Protein AF-A0A1F8B1L2-F1 (afdb_monomer_lite)

Sequence (77 aa):
MNYWWLFLILFALVSGYYLFDRRKKIILVWRENQKVPAKLYGNAHFGKFGYKIIVCKNPNVELKKFGSKRALIYHFH

pLDDT: mean 87.04, std 6.59, range [59.28, 94.12]

Organism: NCBI:txid1802514

Secondary structure (DSSP, 8-state):
---HHHHHHHHHHHHHHHHHHHH-EEEEESSGGGHHHHHHHHHHHH-TTSEEEEE-S-HHHHHHHH-TTTEEE----

Radius of gyration: 16.66 Å; chains: 1; bounding box: 25×26×56 Å

Structure (mmCIF, N/CA/C/O backbone):
data_AF-A0A1F8B1L2-F1
#
_entry.id   AF-A0A1F8B1L2-F1
#
loop_
_atom_site.group_PDB
_atom_site.id
_atom_site.type_symbol
_atom_site.label_atom_id
_atom_site.label_alt_id
_atom_site.label_comp_id
_atom_site.label_asym_id
_atom_site.label_entity_id
_atom_site.label_seq_id
_atom_site.pdbx_PDB_ins_code
_atom_site.Cartn_x
_atom_site.Cartn_y
_atom_site.Cartn_z
_atom_site.occupancy
_atom_site.B_iso_or_equiv
_atom_site.auth_seq_id
_atom_site.auth_comp_id
_atom_site.auth_asym_id
_atom_site.auth_atom_id
_atom_site.pdbx_PDB_model_num
ATOM 1 N N . M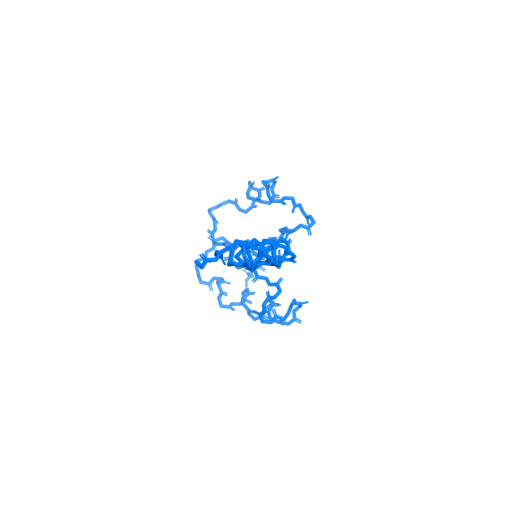ET A 1 1 ? -12.192 -16.364 39.996 1.00 59.28 1 MET A N 1
ATOM 2 C CA . MET A 1 1 ? -11.162 -15.534 39.331 1.00 59.28 1 MET A CA 1
ATOM 3 C C . MET A 1 1 ? -11.865 -14.655 38.309 1.00 59.28 1 MET A C 1
ATOM 5 O O . MET A 1 1 ? -12.507 -15.191 37.418 1.00 59.28 1 MET A O 1
ATOM 9 N N . ASN A 1 2 ? -11.839 -13.330 38.478 1.00 70.44 2 ASN A N 1
ATOM 10 C CA . ASN A 1 2 ? -12.505 -12.406 37.555 1.00 70.44 2 ASN A CA 1
ATOM 11 C C . ASN A 1 2 ? -11.611 -12.173 36.333 1.00 70.44 2 ASN A C 1
ATOM 13 O O . ASN A 1 2 ? -10.503 -11.674 36.486 1.00 70.44 2 ASN A O 1
ATOM 17 N N . TYR A 1 3 ? -12.090 -12.516 35.136 1.00 83.19 3 TYR A N 1
ATOM 18 C CA . TYR A 1 3 ? -11.356 -12.389 33.866 1.00 83.19 3 TYR A CA 1
ATOM 19 C C . TYR A 1 3 ? -11.660 -11.085 33.103 1.00 83.19 3 TYR A C 1
ATOM 21 O O . TYR A 1 3 ? -11.265 -10.926 31.952 1.00 83.19 3 TYR A O 1
ATOM 29 N N . TRP A 1 4 ? -12.338 -10.125 33.737 1.00 81.44 4 TRP A N 1
ATOM 30 C CA . TRP A 1 4 ? -12.760 -8.858 33.120 1.00 81.44 4 TRP A CA 1
ATOM 31 C C . TRP A 1 4 ? -11.601 -8.028 32.538 1.00 81.44 4 TRP A C 1
ATOM 33 O O . TRP A 1 4 ? -11.742 -7.404 31.490 1.00 81.44 4 TRP A O 1
ATOM 43 N N . TRP A 1 5 ? -10.421 -8.085 33.155 1.00 84.62 5 TRP A N 1
ATOM 44 C CA . TRP A 1 5 ? -9.202 -7.418 32.681 1.00 84.62 5 TRP A CA 1
ATOM 45 C C . TRP A 1 5 ? -8.736 -7.935 31.309 1.00 84.62 5 TRP A C 1
ATOM 47 O O . TRP A 1 5 ? -8.210 -7.158 30.515 1.00 84.62 5 TRP A O 1
ATOM 57 N N . LEU A 1 6 ? -8.969 -9.219 30.992 1.00 84.75 6 LEU A N 1
ATOM 58 C CA . LEU A 1 6 ? -8.606 -9.788 29.687 1.00 84.75 6 LEU A CA 1
ATOM 59 C C . LEU A 1 6 ? -9.426 -9.160 28.559 1.00 84.75 6 LEU A C 1
ATOM 61 O O . LEU A 1 6 ? -8.874 -8.882 27.499 1.00 84.75 6 LEU A O 1
ATOM 65 N N . PHE A 1 7 ? -10.710 -8.870 28.796 1.00 86.31 7 PHE A N 1
ATOM 66 C CA . PHE A 1 7 ? -11.559 -8.184 27.818 1.00 86.31 7 PHE A CA 1
ATOM 67 C C . PHE A 1 7 ? -11.066 -6.766 27.523 1.00 86.31 7 PHE A C 1
ATOM 69 O O . PHE A 1 7 ? -11.024 -6.366 26.361 1.00 86.31 7 PHE A O 1
ATOM 76 N N . LEU A 1 8 ? -10.638 -6.025 28.550 1.00 86.56 8 LEU A N 1
ATOM 77 C CA . LEU A 1 8 ? -10.094 -4.674 28.380 1.00 86.56 8 LEU A CA 1
ATOM 78 C C . LEU A 1 8 ? -8.793 -4.680 27.567 1.00 86.56 8 LEU A C 1
ATOM 80 O O . LEU A 1 8 ? -8.631 -3.862 26.660 1.00 86.56 8 LEU A O 1
ATOM 84 N N . ILE A 1 9 ? -7.894 -5.633 27.835 1.00 87.69 9 ILE A N 1
ATOM 85 C CA . ILE A 1 9 ? -6.642 -5.788 27.078 1.00 87.69 9 ILE A CA 1
ATOM 86 C C . ILE A 1 9 ? -6.939 -6.157 25.621 1.00 87.69 9 ILE A C 1
ATOM 88 O O . ILE A 1 9 ? -6.386 -5.547 24.704 1.00 87.69 9 ILE A O 1
ATOM 92 N N . LEU A 1 10 ? -7.841 -7.117 25.390 1.00 87.94 10 LEU A N 1
ATOM 93 C CA . LEU A 1 10 ? -8.207 -7.537 24.038 1.00 87.94 10 LEU A CA 1
ATOM 94 C C . LEU A 1 10 ? -8.815 -6.373 23.243 1.00 87.94 10 LEU A C 1
ATOM 96 O O . LEU A 1 10 ? -8.447 -6.139 22.092 1.00 87.94 10 LEU A O 1
ATOM 100 N N . PHE A 1 11 ? -9.703 -5.603 23.875 1.00 88.94 11 PHE A N 1
ATOM 101 C CA . PHE A 1 11 ? -10.337 -4.441 23.262 1.00 88.94 11 PHE A CA 1
ATOM 102 C C . PHE A 1 11 ? -9.324 -3.345 22.905 1.00 88.94 11 PHE A C 1
ATOM 104 O O . PHE A 1 11 ? -9.385 -2.779 21.808 1.00 88.94 11 PHE A O 1
ATOM 111 N N . ALA A 1 12 ? -8.358 -3.075 23.790 1.00 86.69 12 ALA A N 1
ATOM 112 C CA . ALA A 1 12 ? -7.285 -2.118 23.535 1.00 86.69 12 ALA A CA 1
ATOM 113 C C . ALA A 1 12 ? -6.396 -2.555 22.358 1.00 86.69 12 ALA A C 1
ATOM 115 O O . ALA A 1 12 ? -6.073 -1.737 21.493 1.00 86.69 12 ALA A O 1
ATOM 116 N N . LEU A 1 13 ? -6.063 -3.848 22.272 1.00 88.69 13 LEU A N 1
ATOM 117 C CA . LEU A 1 13 ? -5.272 -4.403 21.169 1.00 88.69 13 LEU A CA 1
ATOM 118 C C . LEU A 1 13 ? -6.002 -4.299 19.824 1.00 88.69 13 LEU A C 1
ATOM 120 O O . LEU A 1 13 ? -5.417 -3.828 18.847 1.00 88.69 13 LEU A O 1
ATOM 124 N N . VAL A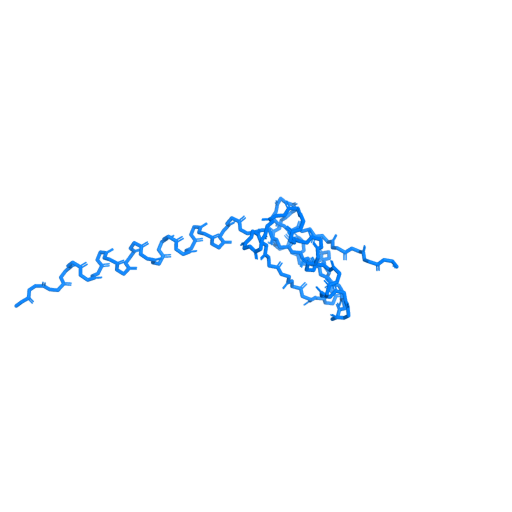 1 14 ? -7.281 -4.681 19.770 1.00 86.94 14 VAL A N 1
ATOM 125 C CA . VAL A 1 14 ? -8.089 -4.599 18.540 1.00 86.94 14 VAL A CA 1
ATOM 126 C C . VAL A 1 14 ? -8.254 -3.146 18.095 1.00 86.94 14 VAL A C 1
ATOM 128 O O . VAL A 1 14 ? -8.053 -2.835 16.920 1.00 86.94 14 VAL A O 1
ATOM 131 N N . SER A 1 15 ? -8.548 -2.240 19.029 1.00 83.94 15 SER A N 1
ATOM 132 C CA . SER A 1 15 ? -8.708 -0.811 18.734 1.00 83.94 15 SER A CA 1
ATOM 133 C C . SER A 1 15 ? -7.407 -0.187 18.231 1.00 83.94 15 SER A C 1
ATOM 135 O O . SER A 1 15 ? -7.408 0.518 17.219 1.00 83.94 15 SER A O 1
ATOM 137 N N . GLY A 1 16 ? -6.283 -0.488 18.890 1.00 83.19 16 GLY A N 1
ATOM 138 C CA . GLY A 1 16 ? -4.958 -0.026 18.481 1.00 83.19 16 GLY A CA 1
ATOM 139 C C . GLY A 1 16 ? -4.566 -0.542 17.097 1.00 83.19 16 GLY A C 1
ATOM 140 O O . GLY A 1 16 ? -4.102 0.234 16.258 1.00 83.19 16 GLY A O 1
ATOM 141 N N . TYR A 1 17 ? -4.836 -1.819 16.814 1.00 83.38 17 TYR A N 1
ATOM 142 C CA . TYR A 1 17 ? -4.618 -2.407 15.493 1.00 83.38 17 TYR A CA 1
ATOM 143 C C . TYR A 1 17 ? -5.476 -1.733 14.415 1.00 83.38 17 TYR A C 1
ATOM 145 O O . TYR A 1 17 ? -4.967 -1.364 13.354 1.00 83.38 17 TYR A O 1
ATOM 153 N N . TYR A 1 18 ? -6.764 -1.515 14.691 1.00 80.50 18 TYR A N 1
ATOM 154 C CA . TYR A 1 18 ? -7.687 -0.890 13.744 1.00 80.50 18 TYR A CA 1
ATOM 155 C C . TYR A 1 18 ? -7.289 0.558 13.422 1.00 80.50 18 TYR A C 1
ATOM 157 O O . TYR A 1 18 ? -7.304 0.983 12.262 1.00 80.50 18 TYR A O 1
ATOM 165 N N . LEU A 1 19 ? -6.866 1.313 14.440 1.00 77.00 19 LEU A N 1
ATOM 166 C CA . LEU A 1 19 ? -6.314 2.661 14.287 1.00 77.00 19 LEU A CA 1
ATOM 167 C C . LEU A 1 19 ? -5.018 2.659 13.473 1.00 77.00 19 LEU A C 1
ATOM 169 O O . LEU A 1 19 ? -4.833 3.522 12.612 1.00 77.00 19 LEU A O 1
ATOM 173 N N . PHE A 1 20 ? -4.136 1.691 13.717 1.00 80.06 20 PHE A N 1
ATOM 174 C CA . PHE A 1 20 ? -2.881 1.556 12.988 1.00 80.06 20 PHE A CA 1
ATOM 175 C C . PHE A 1 20 ? -3.114 1.237 11.504 1.00 80.06 20 PHE A C 1
ATOM 177 O O . PHE A 1 20 ? -2.515 1.871 10.633 1.00 80.06 20 PHE A O 1
ATOM 184 N N .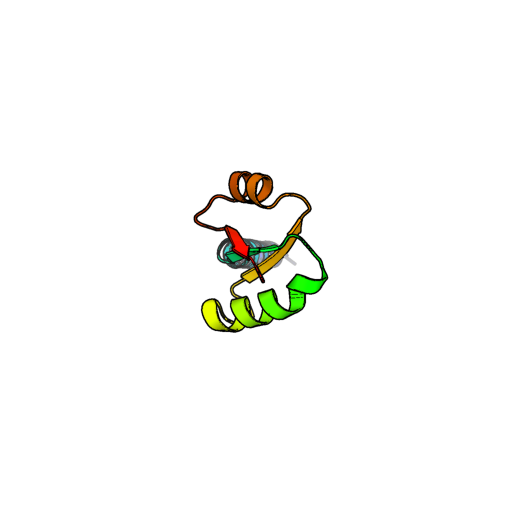 ASP A 1 21 ? -4.033 0.322 11.188 1.00 78.62 21 ASP A N 1
ATOM 185 C CA . ASP A 1 21 ? -4.356 -0.032 9.802 1.00 78.62 21 ASP A CA 1
ATOM 186 C C . ASP A 1 21 ? -5.029 1.123 9.036 1.00 78.62 21 ASP A C 1
ATOM 188 O O . ASP A 1 21 ? -4.728 1.379 7.863 1.00 78.62 21 ASP A O 1
ATOM 192 N N . ARG A 1 22 ? -5.870 1.912 9.718 1.00 79.25 22 ARG A N 1
ATOM 193 C CA . ARG A 1 22 ? -6.507 3.119 9.157 1.00 79.25 22 ARG A CA 1
ATOM 194 C C . ARG A 1 22 ? -5.507 4.175 8.685 1.00 79.25 22 ARG A C 1
ATOM 196 O O . ARG A 1 22 ? -5.828 4.907 7.749 1.00 79.25 22 ARG A O 1
ATOM 203 N N . ARG A 1 23 ? -4.309 4.236 9.273 1.00 83.12 23 ARG A N 1
ATOM 204 C CA . ARG A 1 23 ? -3.268 5.213 8.905 1.00 83.12 23 ARG A CA 1
ATOM 205 C C . ARG A 1 23 ? -2.446 4.819 7.679 1.00 83.12 23 ARG A C 1
ATOM 207 O O . ARG A 1 23 ? -1.790 5.685 7.104 1.00 83.12 23 ARG A O 1
ATOM 214 N N . LYS A 1 24 ? -2.481 3.553 7.253 1.00 87.88 24 LYS A N 1
ATOM 215 C CA . LYS A 1 24 ? -1.686 3.098 6.106 1.00 87.88 24 LYS A CA 1
ATOM 216 C C . LYS A 1 24 ? -2.220 3.660 4.792 1.00 87.88 24 LYS A C 1
ATOM 218 O O . LYS A 1 24 ? -3.429 3.630 4.528 1.00 87.88 24 LYS A O 1
ATOM 223 N N . LYS A 1 25 ? -1.298 4.122 3.949 1.00 91.88 25 LYS A N 1
ATOM 224 C CA . LYS A 1 25 ? -1.570 4.494 2.558 1.00 91.88 25 LYS A CA 1
ATOM 225 C C . LYS A 1 25 ? -1.748 3.246 1.703 1.00 91.88 25 LYS A C 1
ATOM 227 O O . LYS A 1 25 ? -1.083 2.237 1.911 1.00 91.88 25 LYS A O 1
ATOM 232 N N . ILE A 1 26 ? -2.650 3.303 0.737 1.00 93.44 26 ILE A N 1
ATOM 233 C CA . ILE A 1 26 ? -2.922 2.186 -0.165 1.00 93.44 26 ILE A CA 1
ATOM 234 C C . ILE A 1 26 ? -2.300 2.515 -1.514 1.00 93.44 26 ILE A C 1
ATOM 236 O O . ILE A 1 26 ? -2.677 3.491 -2.149 1.00 93.44 26 ILE A O 1
ATOM 240 N N . ILE A 1 27 ? -1.345 1.706 -1.947 1.00 93.81 27 ILE A N 1
ATOM 241 C CA . ILE A 1 27 ? -0.709 1.828 -3.254 1.00 93.81 27 ILE A CA 1
ATOM 242 C C . ILE A 1 27 ? -1.389 0.830 -4.183 1.00 93.81 27 ILE A C 1
ATOM 244 O O . ILE A 1 27 ? -1.265 -0.382 -4.007 1.00 93.81 27 ILE A O 1
ATOM 248 N N . LEU A 1 28 ? -2.143 1.342 -5.144 1.00 93.75 28 LEU A N 1
ATOM 249 C CA . LEU A 1 28 ? -2.862 0.561 -6.137 1.00 93.75 28 LEU A CA 1
ATOM 250 C C . LEU A 1 28 ? -1.970 0.369 -7.365 1.00 93.75 28 LEU A C 1
ATOM 252 O O . LEU A 1 28 ? -1.500 1.348 -7.944 1.00 93.75 28 LEU A O 1
ATOM 256 N N . VAL A 1 29 ? -1.756 -0.881 -7.770 1.00 93.75 29 VAL A N 1
ATOM 257 C CA . VAL A 1 29 ? -0.989 -1.240 -8.975 1.00 93.75 29 VAL A CA 1
ATOM 258 C C . VAL A 1 29 ? -1.828 -2.096 -9.919 1.00 93.75 29 VAL A C 1
ATOM 260 O O . VAL A 1 29 ? -2.705 -2.837 -9.470 1.00 93.75 29 VAL A O 1
ATOM 263 N N . TRP A 1 30 ? -1.560 -2.006 -11.225 1.00 89.81 30 TRP A N 1
ATOM 264 C CA . TRP A 1 30 ? -2.279 -2.781 -12.249 1.00 89.81 30 TRP A CA 1
ATOM 265 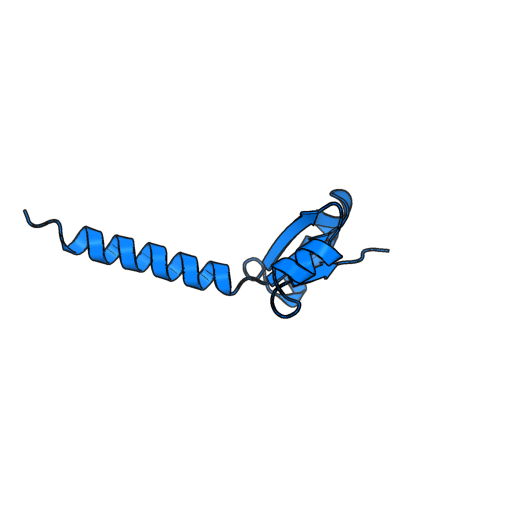C C . TRP A 1 30 ? -1.836 -4.237 -12.286 1.00 89.81 30 TRP A C 1
ATOM 267 O O . TRP A 1 30 ? -2.653 -5.150 -12.395 1.00 89.81 30 TRP A O 1
ATOM 277 N N . ARG A 1 31 ? -0.519 -4.445 -12.266 1.00 89.00 31 ARG A N 1
ATOM 278 C CA . ARG A 1 31 ? 0.101 -5.739 -12.549 1.00 89.00 31 ARG A CA 1
ATOM 279 C C . ARG A 1 31 ? 0.964 -6.194 -11.385 1.00 89.00 31 ARG A C 1
ATOM 281 O O . ARG A 1 31 ? 1.509 -5.389 -10.633 1.00 89.00 31 ARG A O 1
ATOM 288 N N . GLU A 1 32 ? 1.129 -7.505 -11.253 1.00 89.50 32 GLU A N 1
ATOM 289 C CA . GLU A 1 32 ? 1.952 -8.075 -10.185 1.00 89.50 32 GLU A CA 1
ATOM 290 C C . GLU A 1 32 ? 3.436 -7.724 -10.305 1.00 89.50 32 GLU A C 1
ATOM 292 O O . GLU A 1 32 ? 4.093 -7.526 -9.286 1.00 89.50 32 GLU A O 1
ATOM 297 N N . ASN A 1 33 ? 3.950 -7.565 -11.527 1.00 90.38 33 ASN A N 1
ATOM 298 C CA . ASN A 1 33 ? 5.335 -7.147 -11.764 1.00 90.38 33 ASN A CA 1
ATOM 299 C C . ASN A 1 33 ? 5.636 -5.738 -11.211 1.00 90.38 33 ASN A C 1
ATOM 301 O O . ASN A 1 33 ? 6.780 -5.438 -10.884 1.00 90.38 33 ASN A O 1
ATOM 305 N N . GLN A 1 34 ? 4.613 -4.899 -11.016 1.00 89.38 34 GLN A N 1
ATOM 306 C CA . GLN A 1 34 ? 4.750 -3.569 -10.418 1.00 89.38 34 GLN A CA 1
ATOM 307 C C . GLN A 1 34 ? 4.832 -3.607 -8.882 1.00 89.38 34 GLN A C 1
ATOM 309 O O . GLN A 1 34 ? 5.121 -2.580 -8.269 1.00 89.38 34 GLN A O 1
ATOM 314 N N . LYS A 1 35 ? 4.623 -4.763 -8.226 1.00 91.38 35 LYS A N 1
ATOM 315 C CA . LYS A 1 35 ? 4.699 -4.879 -6.754 1.00 91.38 35 LYS A CA 1
ATOM 316 C C . LYS A 1 35 ? 6.073 -4.483 -6.215 1.00 91.38 35 LYS A C 1
ATOM 318 O O . LYS A 1 35 ? 6.150 -3.784 -5.210 1.00 91.38 35 LYS A O 1
ATOM 323 N N . VAL A 1 36 ? 7.148 -4.941 -6.857 1.00 91.94 36 VAL A N 1
ATOM 324 C CA . VAL A 1 36 ? 8.526 -4.668 -6.419 1.00 91.94 36 VAL A CA 1
ATOM 325 C C . VAL A 1 36 ? 8.856 -3.172 -6.501 1.00 91.94 36 VAL A C 1
ATOM 327 O O . VAL A 1 36 ? 9.208 -2.607 -5.462 1.00 91.94 36 VAL A O 1
ATOM 330 N N . PRO A 1 37 ? 8.683 -2.486 -7.649 1.00 92.62 37 PRO A N 1
ATOM 331 C CA . PRO A 1 37 ? 8.945 -1.050 -7.720 1.00 92.62 37 PRO A CA 1
ATOM 332 C C . PRO A 1 37 ? 7.984 -0.233 -6.836 1.00 92.62 37 PRO A C 1
ATOM 334 O O . P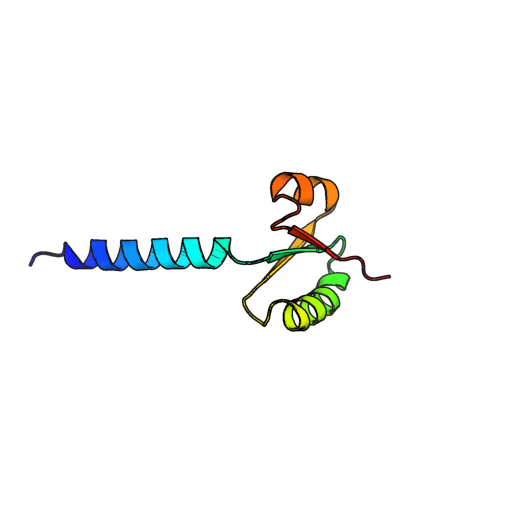RO A 1 37 ? 8.422 0.692 -6.150 1.00 92.62 37 PRO A O 1
ATOM 337 N N . ALA A 1 38 ? 6.713 -0.636 -6.711 1.00 92.25 38 ALA A N 1
ATOM 338 C CA . ALA A 1 38 ? 5.772 -0.004 -5.781 1.00 92.25 38 ALA A CA 1
ATOM 339 C C . ALA A 1 38 ? 6.188 -0.154 -4.307 1.00 92.25 38 ALA A C 1
ATOM 341 O O . ALA A 1 38 ? 5.942 0.742 -3.500 1.00 92.25 38 ALA A O 1
ATOM 342 N N . LYS A 1 39 ? 6.834 -1.267 -3.941 1.00 93.31 39 LYS A N 1
ATOM 343 C CA . LYS A 1 39 ? 7.379 -1.495 -2.594 1.00 93.31 39 LYS A CA 1
ATOM 344 C C . LYS A 1 39 ? 8.564 -0.582 -2.310 1.00 93.31 39 LYS A C 1
ATOM 346 O O . LYS A 1 39 ? 8.656 -0.032 -1.216 1.00 93.31 39 LYS A O 1
ATOM 351 N N . LEU A 1 40 ? 9.450 -0.394 -3.285 1.00 93.38 40 LEU A N 1
ATOM 352 C CA . LEU A 1 40 ? 10.562 0.552 -3.163 1.00 93.38 40 LEU A CA 1
ATOM 353 C C . LEU A 1 40 ? 10.041 1.980 -2.973 1.00 93.38 40 LEU A C 1
ATOM 355 O O . LEU A 1 40 ? 10.431 2.645 -2.014 1.00 93.38 40 LEU A O 1
ATOM 359 N N . TYR A 1 41 ? 9.081 2.398 -3.803 1.00 93.00 41 TYR A N 1
ATOM 360 C CA . TYR A 1 41 ? 8.411 3.691 -3.668 1.00 93.00 41 TYR A CA 1
ATOM 361 C C . TYR A 1 41 ? 7.734 3.845 -2.297 1.00 93.00 41 TYR A C 1
ATOM 363 O O . TYR A 1 41 ? 7.965 4.819 -1.582 1.00 93.00 41 TYR A O 1
ATOM 371 N N . GLY A 1 42 ? 6.936 2.858 -1.882 1.00 92.94 42 GLY A N 1
ATOM 372 C CA . GLY A 1 42 ? 6.236 2.904 -0.602 1.00 92.94 42 GLY A CA 1
ATOM 373 C C . GLY A 1 42 ? 7.187 2.994 0.590 1.00 92.94 42 GLY A C 1
ATOM 374 O O . GLY A 1 42 ? 6.949 3.779 1.507 1.00 92.94 42 GLY A O 1
ATOM 375 N N . ASN A 1 43 ? 8.294 2.245 0.559 1.00 94.12 43 ASN A N 1
ATOM 376 C CA . ASN A 1 43 ? 9.318 2.309 1.599 1.00 94.12 43 ASN A CA 1
ATOM 377 C C . ASN A 1 43 ? 9.970 3.693 1.680 1.00 94.12 43 ASN A C 1
ATOM 379 O O . ASN A 1 43 ? 10.175 4.181 2.788 1.00 94.12 43 ASN A O 1
ATOM 383 N N . 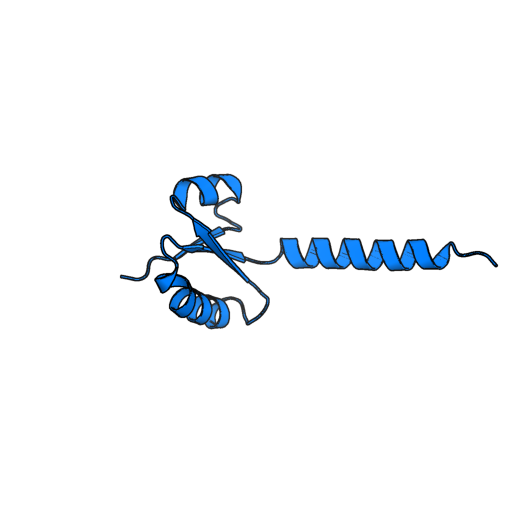ALA A 1 44 ? 10.268 4.314 0.537 1.00 93.00 44 ALA A N 1
ATOM 384 C CA . ALA A 1 44 ? 10.906 5.626 0.481 1.00 93.00 44 ALA A CA 1
ATOM 385 C C . ALA A 1 44 ? 9.981 6.760 0.963 1.00 93.00 44 ALA A C 1
ATOM 387 O O . ALA A 1 44 ? 10.435 7.660 1.662 1.00 93.00 44 ALA A O 1
ATOM 388 N N . HIS A 1 45 ? 8.687 6.709 0.630 1.00 90.81 45 HIS A N 1
ATOM 389 C CA . HIS A 1 45 ? 7.748 7.804 0.919 1.00 90.81 45 HIS A CA 1
ATOM 390 C C . HIS A 1 45 ? 6.960 7.646 2.224 1.00 90.81 45 HIS A C 1
ATOM 392 O O . HIS A 1 45 ? 6.606 8.642 2.852 1.00 90.81 45 HIS A O 1
ATOM 398 N N . PHE A 1 46 ? 6.646 6.414 2.627 1.00 90.31 46 PHE A N 1
ATOM 399 C CA . PHE A 1 46 ? 5.762 6.139 3.768 1.00 90.31 46 PHE A CA 1
ATOM 400 C C . PHE A 1 46 ? 6.428 5.282 4.853 1.00 90.31 46 PHE A C 1
ATOM 402 O O . PHE A 1 46 ? 5.825 5.032 5.897 1.00 90.31 46 PHE A O 1
ATOM 409 N N . GLY A 1 47 ? 7.657 4.812 4.625 1.00 90.81 47 GLY A N 1
ATOM 410 C CA . GLY A 1 47 ? 8.344 3.872 5.505 1.00 90.81 47 GLY A CA 1
ATOM 411 C C . GLY A 1 47 ? 7.792 2.444 5.411 1.00 90.81 47 GLY A C 1
ATOM 412 O O . GLY A 1 47 ? 6.712 2.190 4.880 1.00 90.81 47 GLY A O 1
ATOM 413 N N . LYS A 1 48 ? 8.531 1.478 5.969 1.00 87.69 48 LYS A N 1
ATOM 414 C CA . LYS A 1 48 ? 8.279 0.027 5.817 1.00 87.69 48 LYS A CA 1
ATOM 415 C C . LYS A 1 48 ? 6.869 -0.439 6.222 1.00 87.69 48 LYS A C 1
ATOM 417 O O . LYS A 1 48 ? 6.394 -1.445 5.704 1.00 87.69 48 LYS A O 1
ATOM 422 N N . PHE A 1 49 ? 6.205 0.270 7.137 1.00 87.19 49 PHE A N 1
ATOM 423 C CA . PHE A 1 49 ? 4.890 -0.104 7.678 1.00 87.19 49 PHE A CA 1
ATOM 424 C C . PHE A 1 49 ? 3.774 0.904 7.373 1.00 87.19 49 PHE A C 1
ATOM 426 O O . PHE A 1 49 ? 2.626 0.663 7.751 1.00 87.19 49 PHE A O 1
ATOM 433 N N . GLY A 1 50 ? 4.083 2.016 6.697 1.00 89.69 50 GLY A N 1
ATOM 434 C CA . GLY A 1 50 ? 3.131 3.104 6.450 1.00 89.69 50 GLY A CA 1
ATOM 435 C C . GLY A 1 50 ? 2.229 2.903 5.234 1.00 89.69 50 GLY A C 1
ATOM 436 O O . GLY A 1 50 ? 1.407 3.770 4.936 1.00 89.69 50 GLY A O 1
ATOM 437 N N . TYR A 1 51 ? 2.349 1.778 4.526 1.00 93.38 51 TYR A N 1
ATOM 438 C CA . TYR A 1 51 ? 1.573 1.519 3.320 1.00 93.38 51 TYR A CA 1
ATOM 439 C C . TYR A 1 51 ? 1.194 0.044 3.140 1.00 93.38 51 TYR A C 1
ATOM 441 O O . TYR A 1 51 ? 1.720 -0.854 3.801 1.00 93.38 51 TYR A O 1
ATOM 449 N N . LYS A 1 52 ? 0.260 -0.198 2.219 1.00 92.12 52 LYS A N 1
ATOM 450 C CA . LYS A 1 52 ? -0.140 -1.515 1.720 1.00 92.12 52 LYS A CA 1
ATOM 451 C C . LYS A 1 52 ? -0.236 -1.453 0.202 1.00 92.12 52 LYS A C 1
ATOM 453 O O . LYS A 1 52 ? -0.787 -0.497 -0.330 1.00 92.12 52 LYS A O 1
ATOM 458 N N . ILE A 1 53 ? 0.272 -2.469 -0.488 1.00 93.12 53 ILE A N 1
ATOM 459 C CA . ILE A 1 53 ? 0.140 -2.580 -1.945 1.00 93.12 53 ILE A CA 1
ATOM 460 C C . ILE A 1 53 ? -1.054 -3.475 -2.254 1.00 93.12 53 ILE A C 1
ATOM 462 O O . ILE A 1 53 ? -1.168 -4.569 -1.699 1.00 93.12 53 ILE A O 1
ATOM 466 N N . ILE A 1 54 ? -1.931 -3.019 -3.141 1.00 93.12 54 ILE A N 1
ATOM 467 C CA . ILE A 1 54 ? -3.060 -3.791 -3.655 1.00 93.12 54 ILE A CA 1
ATOM 468 C C . ILE A 1 54 ? -2.923 -3.851 -5.172 1.00 93.12 54 ILE A C 1
ATOM 470 O O . ILE A 1 54 ? -2.852 -2.823 -5.843 1.00 93.12 54 ILE A O 1
ATOM 474 N N . VAL A 1 55 ? -2.887 -5.068 -5.711 1.00 91.62 55 VAL A N 1
ATOM 475 C CA . VAL A 1 55 ? -2.921 -5.286 -7.159 1.00 91.62 55 VAL A CA 1
ATOM 476 C C . VAL A 1 55 ? -4.367 -5.432 -7.583 1.00 91.62 55 VAL A C 1
ATOM 478 O O . VAL A 1 55 ? -5.103 -6.232 -7.008 1.00 91.62 55 VAL A O 1
ATOM 481 N N . CYS A 1 56 ? -4.783 -4.651 -8.569 1.00 90.31 56 CYS A N 1
ATOM 482 C CA . CYS A 1 56 ? -6.161 -4.626 -9.030 1.00 90.31 56 CYS A CA 1
ATOM 483 C C . CYS A 1 56 ? -6.220 -4.398 -10.541 1.00 90.31 56 CYS A C 1
ATOM 485 O O . CYS A 1 56 ? -5.396 -3.691 -11.110 1.00 90.31 56 CYS A O 1
ATOM 487 N N . LYS A 1 57 ? -7.236 -4.975 -11.193 1.00 87.81 57 LYS A N 1
ATOM 488 C CA . LYS A 1 57 ? -7.443 -4.812 -12.642 1.00 87.81 57 LYS A CA 1
ATOM 489 C C . LYS A 1 57 ? -7.796 -3.369 -13.026 1.00 87.81 57 LYS A C 1
ATOM 491 O O . LYS A 1 57 ? -7.519 -2.956 -14.143 1.00 87.81 57 LYS A O 1
ATOM 496 N N . ASN A 1 58 ? -8.423 -2.618 -12.115 1.00 89.81 58 ASN A N 1
ATOM 497 C CA . ASN A 1 58 ? -8.817 -1.229 -12.335 1.00 89.81 58 ASN A CA 1
ATOM 498 C C . ASN A 1 58 ? -8.612 -0.378 -11.059 1.00 89.81 58 ASN A C 1
ATOM 500 O O . ASN A 1 58 ? -9.504 -0.308 -10.208 1.00 89.81 58 ASN A O 1
ATOM 504 N N . PRO A 1 59 ? -7.462 0.302 -10.923 1.00 86.75 59 PRO A N 1
ATOM 505 C CA . PRO A 1 59 ? -7.158 1.174 -9.798 1.00 86.75 59 PRO A CA 1
ATOM 506 C C . PRO A 1 59 ? -8.069 2.380 -9.692 1.00 86.75 59 PRO A C 1
ATOM 508 O O . PRO A 1 59 ? -8.231 2.878 -8.593 1.00 86.75 59 PRO A O 1
ATOM 511 N N . ASN A 1 60 ? -8.667 2.866 -10.782 1.00 87.25 60 ASN A N 1
ATOM 512 C CA . ASN A 1 60 ? -9.549 4.033 -10.710 1.00 87.25 60 ASN A CA 1
ATOM 513 C C . ASN A 1 60 ? -10.821 3.705 -9.918 1.00 87.25 60 ASN A C 1
ATOM 515 O O . ASN A 1 60 ? -11.285 4.504 -9.104 1.00 87.25 60 ASN A O 1
ATOM 519 N N . VAL A 1 61 ? -11.352 2.492 -10.108 1.00 89.44 61 VAL A N 1
ATOM 520 C CA . VAL A 1 61 ? -12.499 1.989 -9.340 1.00 89.44 61 VAL A CA 1
ATOM 521 C C . VAL A 1 61 ? -12.121 1.804 -7.871 1.00 89.44 61 VAL A C 1
ATOM 523 O O . VAL A 1 61 ? -12.855 2.247 -6.989 1.00 89.44 61 VAL A O 1
ATOM 526 N N . GLU A 1 62 ? -10.964 1.202 -7.591 1.00 87.75 62 GLU A N 1
ATOM 527 C CA . GLU A 1 62 ? -10.488 1.012 -6.214 1.00 87.75 62 GLU A CA 1
ATOM 528 C C . GLU A 1 62 ? -10.137 2.343 -5.526 1.00 87.75 62 GLU A C 1
ATOM 530 O O . GLU A 1 62 ? -10.469 2.548 -4.359 1.00 87.75 62 GLU A O 1
ATOM 535 N N . LEU A 1 63 ? -9.568 3.307 -6.251 1.00 89.94 63 LEU A N 1
ATOM 536 C CA . LEU A 1 63 ? -9.294 4.658 -5.760 1.00 89.94 63 LEU A CA 1
ATOM 537 C C . LEU A 1 63 ? -10.590 5.349 -5.326 1.00 89.94 63 LEU A C 1
ATOM 539 O O . LEU A 1 63 ? -10.616 5.987 -4.275 1.00 89.94 63 LEU A O 1
ATOM 543 N N . LYS A 1 64 ? -11.681 5.176 -6.084 1.00 89.00 64 LYS A N 1
ATOM 544 C CA . LYS A 1 64 ? -13.003 5.707 -5.725 1.00 89.00 64 LYS A CA 1
ATOM 545 C C . LYS A 1 64 ? -13.568 5.050 -4.459 1.00 89.00 64 LYS A C 1
ATOM 547 O O . LYS A 1 64 ? -14.204 5.738 -3.668 1.00 89.00 64 LYS A O 1
ATOM 552 N N . LYS A 1 65 ? -13.306 3.755 -4.235 1.00 87.62 65 LYS A N 1
ATOM 553 C CA . LYS A 1 65 ? -13.730 3.034 -3.018 1.00 87.62 65 LYS A CA 1
ATOM 554 C C . LYS A 1 65 ? -12.952 3.468 -1.774 1.00 87.62 65 LYS A C 1
ATOM 556 O O . LYS A 1 65 ? -13.547 3.680 -0.723 1.00 87.62 65 LYS A O 1
ATOM 561 N N . PHE A 1 66 ? -11.628 3.590 -1.877 1.00 85.12 66 PHE A N 1
ATOM 562 C CA . PHE A 1 66 ? -10.767 3.929 -0.736 1.00 85.12 66 PHE A CA 1
ATOM 563 C C . PHE A 1 66 ? -10.639 5.438 -0.483 1.00 85.12 66 PHE A C 1
ATOM 565 O O . PHE A 1 66 ? -10.299 5.850 0.629 1.00 85.12 66 PHE A O 1
ATOM 572 N N . GLY A 1 67 ? -10.910 6.255 -1.501 1.00 86.25 67 GLY A N 1
ATOM 573 C CA . GLY A 1 67 ? -10.751 7.702 -1.495 1.00 86.25 67 GLY A CA 1
ATOM 574 C C . GLY A 1 67 ? -9.321 8.147 -1.816 1.00 86.25 67 GLY A C 1
ATOM 575 O O . GLY A 1 67 ? -8.338 7.590 -1.318 1.00 86.25 67 GLY A O 1
ATOM 576 N N . SER A 1 68 ? -9.199 9.231 -2.583 1.00 80.81 68 SER A N 1
ATOM 577 C CA . SER A 1 68 ? -7.929 9.799 -3.073 1.00 80.81 68 SER A CA 1
ATOM 578 C C . SER A 1 68 ? -6.992 10.299 -1.966 1.00 80.81 68 SER A C 1
ATOM 580 O O . SER A 1 68 ? -5.805 10.503 -2.188 1.00 80.81 68 SER A O 1
ATOM 582 N N . LYS A 1 69 ? -7.505 10.492 -0.743 1.00 83.88 69 LYS A N 1
ATOM 583 C CA . LYS A 1 69 ? -6.685 10.837 0.429 1.00 83.88 69 LYS A CA 1
ATOM 584 C C . LYS A 1 69 ? -5.926 9.632 0.989 1.00 83.88 69 LYS A C 1
ATOM 586 O O . LYS A 1 69 ? -4.876 9.816 1.609 1.00 83.88 69 LYS A O 1
ATOM 591 N N . ARG A 1 70 ? -6.452 8.414 0.826 1.00 86.44 70 ARG A N 1
ATOM 592 C CA . ARG A 1 70 ? -5.894 7.187 1.421 1.00 86.44 70 ARG A CA 1
ATOM 593 C C . ARG A 1 70 ? -5.229 6.292 0.384 1.00 86.44 70 ARG A C 1
ATOM 595 O O . ARG A 1 70 ? -4.219 5.673 0.712 1.00 86.44 70 ARG A O 1
ATOM 602 N N . ALA A 1 71 ? -5.764 6.248 -0.832 1.00 89.06 71 ALA A N 1
ATOM 603 C CA . ALA A 1 71 ? -5.219 5.469 -1.930 1.00 89.06 71 ALA A CA 1
ATOM 604 C C . ALA A 1 71 ? -4.499 6.343 -2.972 1.00 89.06 71 ALA A C 1
ATOM 606 O O . ALA A 1 71 ? -4.867 7.489 -3.208 1.00 89.06 71 ALA A O 1
ATOM 607 N N . LEU A 1 72 ? -3.464 5.766 -3.573 1.00 90.50 72 LEU A N 1
ATOM 608 C CA . LEU A 1 72 ? -2.571 6.313 -4.591 1.00 90.50 72 LEU A CA 1
ATOM 609 C C . LEU A 1 72 ? -2.519 5.281 -5.715 1.00 90.50 72 LEU A C 1
ATOM 611 O O . LEU A 1 72 ? -2.344 4.097 -5.434 1.00 90.50 72 LEU A O 1
ATOM 615 N N . ILE A 1 73 ? -2.605 5.714 -6.968 1.00 89.94 73 ILE A N 1
ATOM 616 C CA . ILE A 1 73 ? -2.326 4.834 -8.104 1.00 89.94 73 ILE A CA 1
ATOM 617 C C . ILE A 1 73 ? -0.846 4.962 -8.442 1.00 89.94 73 ILE A C 1
ATOM 619 O O . ILE A 1 73 ? -0.356 6.063 -8.685 1.00 89.94 73 ILE A O 1
ATOM 623 N N . TYR A 1 74 ? -0.136 3.840 -8.441 1.00 87.44 74 TYR A N 1
ATOM 624 C CA . TYR A 1 74 ? 1.259 3.798 -8.845 1.00 87.44 74 TYR A CA 1
ATOM 625 C C . TYR A 1 74 ? 1.367 3.342 -10.297 1.00 87.44 74 TYR A C 1
ATOM 627 O O . TYR A 1 74 ? 0.964 2.231 -10.650 1.00 87.44 74 TYR A O 1
ATOM 635 N N . HIS A 1 75 ? 1.930 4.215 -11.128 1.00 81.06 75 HIS A N 1
ATOM 636 C CA . HIS A 1 75 ? 2.244 3.940 -12.520 1.00 81.06 75 HIS A CA 1
ATOM 637 C C . HIS A 1 75 ? 3.757 3.775 -12.658 1.00 81.06 75 HIS A C 1
ATOM 639 O O . HIS A 1 75 ? 4.507 4.727 -12.465 1.00 81.06 75 HIS A O 1
ATOM 645 N N . PHE A 1 76 ? 4.191 2.555 -12.972 1.00 73.38 76 PHE A N 1
ATOM 646 C CA . PHE A 1 76 ? 5.558 2.283 -13.410 1.00 73.38 76 PHE A CA 1
ATOM 647 C C . PHE A 1 76 ? 5.534 2.159 -14.930 1.00 73.38 76 PHE A C 1
ATOM 649 O O . PHE A 1 76 ? 4.803 1.300 -15.439 1.00 73.38 76 PHE A O 1
ATOM 656 N N . HIS A 1 77 ? 6.240 3.065 -15.603 1.00 59.94 77 HIS A N 1
ATOM 657 C CA . HIS A 1 77 ? 6.349 3.140 -17.057 1.00 59.94 77 HIS A CA 1
ATOM 658 C C . HIS A 1 77 ? 7.518 2.290 -17.567 1.00 59.94 77 HIS A C 1
ATOM 660 O O . HIS A 1 77 ? 8.467 2.078 -16.779 1.00 59.94 77 HIS A O 1
#

Foldseek 3Di:
DDCVVVVVVVVVVVVVVVVLVLQAAEEEEADPVCPVVVCVVCCVPQNNRRYDYDHDNDVVVVCVVSDVVRYDYDDDD

=== Feature glossary ===
Legend for the data blocks above and below:

— What the protein is —

The amino-acid sequence is the protein's primary structure: the linear order of residues from the N-terminus to the C-terminus, written in one-letter code. Everything else here — the 3D coordinates, the secondary structure, the domain annotations — is ultimately a consequence of this string.

Database cross-references. InterPro integrates a dozen domain/family signature databases into unified entries with residue-range hits. GO terms attach function/process/location labels with evidence codes. CATH codes position the fold in a four-level structural taxonomy. Organism is the NCBI-taxonomy species name.

— Where its atoms are —

The mmCIF block holds the 3D Cartesian coordinates of each backbone atom (N, Cα, C, O) in ångströms. mmCIF is the PDB's canonical archive format — a tagged-loop text representation of the atomic model.

The six renders are orthographic views along the three Cartesian axes in both directions. Representation (cartoon, sticks, or surface) and color scheme (sequence-rainbow or by-chain) vary across proteins so the training set covers all the common visualization conventions.

— Local backbone conformation —

Secondary structure is the local, repeating backbone conformation. DSSP classifies it into eight states by reading the hydrogen-bond network: three helix types (H, G, I), two β types (E, B), two non-regular types (T, S), and unstructured coil (-).

SS3 is a coarse helix/strand/coil call (letters a/b/c) made by the P-SEA algorithm from inter-Cα distances and dihedrals. It is less detailed than DSSP but needs only Cα positions.

Backbone dihedral angles. Every residue except chain termini has a φ (preceding-C → N → Cα → C) and a ψ (N → Cα → C → next-N). They are reported in degrees following the IUPAC sign convention. Secondary structure is essentially a statement about which (φ, ψ) basin each residue occupies.

— Global shape and packing —

The geometric summary reports three shape descriptors. Rg (radius of gyration) measures how spread out the Cα atoms are about their centre of mass; compact globular proteins have small Rg, elongated or unfolded ones large. Cα contacts (<8 Å, |i−j|>4) count long-range residue pairs in spatial proximity — high for tightly packed folds, near zero for rods or random coil. The bounding-box extents give the protein's footprint along x, y, z in Å.

Solvent accessibility: the surface area of each residue that a 1.4 Å water probe can touch, in Å². When only backbone atoms are present the absolute values are lower than full-atom SASA (side chains contribute most of the area) and are flagged as backbone-only.

Plot images: a contact map (which residues are close in 3D, as an N×N binary image), a Ramachandran scatter (backbone torsion angles, revealing secondary-structure composition at a glance), and — for AlphaFold structures — a PAE heatmap (pairwise prediction confidence).

— Structural neighborhood —

Foldseek's 3Di representation compresses backbone geometry into a per-residue letter drawn from a learned twenty-state alphabet. It captures the tertiary interaction pattern around each residue — which residues are packed against it in space, regardless of where they are in sequence.

Structural nearest neighbors (via Foldseek easy-search vs the PDB). Reported per hit: target PDB id, E-value, and alignment TM-score. A TM-score above ~0.5 is the conventional threshold for 'same fold'.

— Confidence and disorder —

pLDDT (predicted Local Distance Difference Test) is AlphaFold's per-residue confidence score, ranging from 0 to 100. Values above 90 indicate high confidence (typically well-packed cores); 70–90 is confident; 50–70 low confidence; below 50 usually means the region is disordered or the prediction is unreliable there. AlphaFold stores pLDDT in the mmCIF B-factor column.

For experimental (PDB) structures, the B-factor (temperature factor) quantifies the positional spread of each atom in the crystal — a combination of thermal vibration and static disorder — in units of Å². High B-factors mark flexible loops or poorly resolved regions; low B-factors mark the rigid, well-ordered core.

Predicted Aligned Error (PAE) is an AlphaFold confidence matrix: entry (i, j) is the expected error in the position of residue j, in ångströms, when the prediction is superimposed on the true structure at residue i. Low PAE within a block of residues means that block is internally rigid and well-predicted; high PAE between two blocks means their relative placement is uncertain even if each block individually is confident.